Protein AF-A0A7C5CB62-F1 (afdb_monomer_lite)

Radius of gyration: 16.15 Å; chains: 1; bounding box: 45×33×47 Å

Sequence (109 aa):
MAQTNKRAWQRMLSGRRLDLLNPSPLDVELLDIAHGLARVSRWNGQTIGDYPFSVAQHSILVFEVLKATMPDAKPSDLLYALLHDGAEYVMGDIISPFKAAMGGNYREI

pLDDT: mean 90.4, std 12.9, range [38.72, 98.62]

Structure (mmCIF, N/CA/C/O backbone):
data_AF-A0A7C5CB62-F1
#
_entry.id   AF-A0A7C5CB62-F1
#
loop_
_atom_site.group_PDB
_atom_site.id
_atom_site.type_symbol
_atom_site.label_atom_id
_atom_site.label_alt_id
_atom_site.label_comp_id
_atom_site.label_asym_id
_atom_site.label_entity_id
_atom_site.label_seq_id
_atom_site.pdbx_PDB_ins_code
_atom_site.Cartn_x
_atom_site.Cartn_y
_atom_site.Cartn_z
_atom_site.occupancy
_atom_site.B_iso_or_equiv
_atom_site.auth_seq_id
_atom_site.auth_comp_id
_atom_site.auth_asym_id
_atom_site.auth_atom_id
_atom_site.pdbx_PDB_model_num
ATOM 1 N N . MET A 1 1 ? -21.460 14.568 29.503 1.00 38.72 1 MET A N 1
ATOM 2 C CA . MET A 1 1 ? -22.102 13.964 28.316 1.00 38.72 1 MET A CA 1
ATOM 3 C C . MET A 1 1 ? -21.023 13.216 27.556 1.00 38.72 1 MET A C 1
ATOM 5 O O . MET A 1 1 ? -20.010 13.829 27.249 1.00 38.72 1 MET A O 1
ATOM 9 N N . ALA A 1 2 ? -21.169 11.906 27.353 1.00 43.94 2 ALA A N 1
ATOM 10 C CA . ALA A 1 2 ? -20.193 11.135 26.588 1.00 43.94 2 ALA A CA 1
ATOM 11 C C . ALA A 1 2 ? -20.254 11.601 25.131 1.00 43.94 2 ALA A C 1
ATOM 13 O O . ALA A 1 2 ? -21.290 11.472 24.480 1.00 43.94 2 ALA A O 1
ATOM 14 N N . GLN A 1 3 ? -19.174 12.211 24.654 1.00 50.06 3 GLN A N 1
ATOM 15 C CA . GLN A 1 3 ? -19.038 12.622 23.267 1.00 50.06 3 GLN A CA 1
ATOM 16 C C . GLN A 1 3 ? -19.149 11.354 22.416 1.00 50.06 3 GLN A C 1
ATOM 18 O O . GLN A 1 3 ? -18.335 10.440 22.546 1.00 50.06 3 GLN A O 1
ATOM 23 N N . THR A 1 4 ? -20.206 11.250 21.612 1.00 49.75 4 THR A N 1
ATOM 24 C CA . THR A 1 4 ? -20.387 10.163 20.651 1.00 49.75 4 THR A CA 1
ATOM 25 C C . THR A 1 4 ? -19.311 10.316 19.586 1.00 49.75 4 THR A C 1
ATOM 27 O O . THR A 1 4 ? -19.491 10.989 18.574 1.00 49.75 4 THR A O 1
ATOM 30 N N . ASN A 1 5 ? -18.137 9.752 19.863 1.00 57.12 5 ASN A N 1
ATOM 31 C CA . ASN A 1 5 ? -17.003 9.795 18.959 1.00 57.12 5 ASN A CA 1
ATOM 32 C C . ASN A 1 5 ? -17.416 9.040 17.692 1.00 57.12 5 ASN A C 1
ATOM 34 O O . ASN A 1 5 ? -17.594 7.818 17.723 1.00 57.12 5 ASN A O 1
ATOM 38 N N . LYS A 1 6 ? -17.669 9.773 16.598 1.00 67.06 6 LYS A N 1
ATOM 39 C CA . LYS A 1 6 ? -17.955 9.169 15.292 1.00 67.06 6 LYS A CA 1
ATOM 40 C C . LYS A 1 6 ? -16.825 8.191 14.993 1.00 67.06 6 LYS A C 1
ATOM 42 O O . LYS A 1 6 ? -15.664 8.517 15.217 1.00 67.06 6 LYS A O 1
ATOM 47 N N . ARG A 1 7 ? -17.167 6.989 14.521 1.00 68.06 7 ARG A N 1
ATOM 48 C CA . ARG A 1 7 ? -16.177 5.966 14.171 1.00 68.06 7 ARG A CA 1
ATOM 49 C C . ARG A 1 7 ? -15.199 6.561 13.157 1.00 68.06 7 ARG A C 1
ATOM 51 O O . ARG A 1 7 ? -15.560 6.736 11.999 1.00 68.06 7 ARG A O 1
ATOM 58 N N . ALA A 1 8 ? -13.994 6.859 13.623 1.00 83.44 8 ALA A N 1
ATOM 59 C CA . ALA A 1 8 ? -12.925 7.472 12.848 1.00 83.44 8 ALA A CA 1
ATOM 60 C C . ALA A 1 8 ? -11.738 6.515 12.705 1.00 83.44 8 ALA A C 1
ATOM 62 O O . ALA A 1 8 ? -10.625 6.962 12.510 1.00 83.44 8 ALA A O 1
ATOM 63 N N . TRP A 1 9 ? -11.950 5.201 12.845 1.00 87.62 9 TRP A N 1
ATOM 64 C CA . TRP A 1 9 ? -10.884 4.203 12.768 1.00 87.62 9 TRP A CA 1
ATOM 65 C C . TRP A 1 9 ? -11.253 3.018 11.874 1.00 87.62 9 TRP A C 1
ATOM 67 O O . TRP A 1 9 ? -12.402 2.558 11.868 1.00 87.62 9 TRP A O 1
ATOM 77 N N . GLN A 1 10 ? -10.252 2.479 11.177 1.00 93.44 10 GLN A N 1
ATOM 78 C CA . GLN A 1 10 ? -10.329 1.205 10.464 1.00 93.44 10 GLN A CA 1
ATOM 79 C C . GLN A 1 10 ? -9.830 0.079 11.373 1.00 93.44 10 GLN A C 1
ATOM 81 O O . GLN A 1 10 ? -8.769 0.185 11.983 1.00 93.44 10 GLN A O 1
ATOM 86 N N . ARG A 1 11 ? -10.605 -1.005 11.487 1.00 94.25 11 ARG A N 1
ATOM 87 C CA . ARG A 1 11 ? -10.184 -2.239 12.167 1.00 94.25 11 ARG A CA 1
ATOM 88 C C . ARG A 1 11 ? -9.482 -3.136 11.150 1.00 94.25 11 ARG A C 1
ATOM 90 O O . ARG A 1 11 ? -10.024 -3.343 10.069 1.00 94.25 11 ARG A O 1
ATOM 97 N N . MET A 1 12 ? -8.336 -3.688 11.525 1.00 95.81 12 MET A N 1
ATOM 98 C CA . MET A 1 12 ? -7.579 -4.641 10.718 1.00 95.81 12 MET A CA 1
ATOM 99 C C . MET A 1 12 ? -7.866 -6.080 11.153 1.00 95.81 12 MET A C 1
ATOM 101 O O . MET A 1 12 ? -8.303 -6.321 12.283 1.00 95.81 12 MET A O 1
ATOM 105 N N . LEU A 1 13 ? -7.600 -7.046 10.269 1.00 94.12 13 LEU A N 1
ATOM 106 C CA . LEU A 1 13 ? -7.792 -8.472 10.562 1.00 94.12 13 LEU A CA 1
ATOM 107 C C . LEU A 1 13 ? -6.835 -8.991 11.644 1.00 94.12 13 LEU A C 1
ATOM 109 O O . LEU A 1 13 ? -7.181 -9.930 12.353 1.00 94.12 13 LEU A O 1
ATOM 113 N N . SER A 1 14 ? -5.684 -8.339 11.828 1.00 91.94 14 SER A N 1
ATOM 114 C CA . SER A 1 14 ? -4.767 -8.566 12.954 1.00 91.94 14 SER A CA 1
ATOM 115 C C . SER A 1 14 ? -5.387 -8.273 14.330 1.00 91.94 14 SER A C 1
ATOM 117 O O . SER A 1 14 ? -4.809 -8.608 15.360 1.00 91.94 14 SER A O 1
ATOM 119 N N . GLY A 1 15 ? -6.551 -7.613 14.369 1.00 93.19 15 GLY A N 1
ATOM 120 C CA . GLY A 1 15 ? -7.193 -7.119 15.584 1.00 93.19 15 GLY A CA 1
ATOM 121 C C . GLY A 1 15 ? -6.816 -5.676 15.929 1.00 93.19 15 GLY A C 1
ATOM 122 O O . GLY A 1 15 ? -7.518 -5.038 16.722 1.00 93.19 15 GLY A O 1
ATOM 123 N N . ARG A 1 16 ? -5.781 -5.106 15.297 1.00 92.56 16 ARG A N 1
ATOM 124 C CA . ARG A 1 16 ? -5.373 -3.701 15.468 1.00 92.56 16 ARG A CA 1
ATOM 125 C C . ARG A 1 16 ? -6.376 -2.724 14.868 1.00 92.56 16 ARG A C 1
ATOM 127 O O . ARG A 1 16 ? -7.238 -3.106 14.082 1.00 92.56 16 ARG A O 1
ATOM 134 N N . ARG A 1 17 ? -6.287 -1.449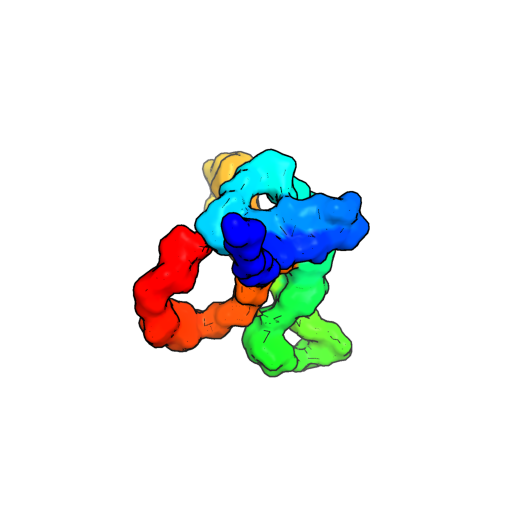 15.238 1.00 92.06 17 ARG A N 1
ATOM 135 C CA . ARG A 1 17 ? -7.051 -0.371 14.597 1.00 92.06 17 ARG A CA 1
ATOM 136 C C . ARG A 1 17 ? -6.144 0.807 14.299 1.00 92.06 17 ARG A C 1
ATOM 138 O O . ARG A 1 17 ? -5.291 1.105 15.122 1.00 92.06 17 ARG A O 1
ATOM 145 N N . LEU A 1 18 ? -6.406 1.490 13.193 1.00 92.19 18 LEU A N 1
ATOM 146 C CA . LEU A 1 18 ? -5.775 2.764 12.876 1.00 92.19 18 LEU A CA 1
ATOM 147 C C . LEU A 1 18 ? -6.826 3.871 12.938 1.00 92.19 18 LEU A C 1
ATOM 149 O O . LEU A 1 18 ? -7.875 3.746 12.303 1.00 92.19 18 LEU A O 1
ATOM 153 N N . ASP A 1 19 ? -6.560 4.921 13.713 1.00 89.56 19 ASP A N 1
ATOM 154 C CA . ASP A 1 19 ? -7.340 6.160 13.676 1.00 89.56 19 ASP A CA 1
ATOM 155 C C . ASP A 1 19 ? -7.018 6.927 12.384 1.00 89.56 19 ASP A C 1
ATOM 157 O O . ASP A 1 19 ? -5.855 7.118 12.045 1.00 89.56 19 ASP A O 1
ATOM 161 N N . LEU A 1 20 ? -8.051 7.315 11.643 1.00 85.88 20 LEU A N 1
ATOM 162 C CA . LEU A 1 20 ? -7.966 7.960 10.334 1.00 85.88 20 LEU A CA 1
ATOM 163 C C . LEU A 1 20 ? -7.700 9.462 10.437 1.00 85.88 20 LEU A C 1
ATOM 165 O O . LEU A 1 20 ? -7.256 10.060 9.470 1.00 85.88 20 LEU A O 1
ATOM 169 N N . LEU A 1 21 ? -8.026 10.083 11.572 1.00 85.94 21 LEU A N 1
ATOM 170 C CA . LEU A 1 21 ? -7.857 11.523 11.782 1.00 85.94 21 LEU A CA 1
ATOM 171 C C . LEU A 1 21 ? -6.586 11.835 12.574 1.00 85.94 21 LEU A C 1
ATOM 173 O O . LEU A 1 21 ? -6.099 12.961 12.534 1.00 85.94 21 LEU A O 1
ATOM 177 N N . ASN A 1 22 ? -6.074 10.854 13.316 1.00 86.00 22 ASN A N 1
ATOM 178 C CA . ASN A 1 22 ? -4.839 10.969 14.080 1.00 86.00 22 ASN A CA 1
ATOM 179 C C . ASN A 1 22 ? -4.078 9.627 14.105 1.00 86.00 22 ASN A C 1
ATOM 181 O O . ASN A 1 22 ? -4.045 8.957 15.146 1.00 86.00 22 ASN A O 1
ATOM 185 N N . PRO A 1 23 ? -3.508 9.191 12.965 1.00 89.50 23 PRO A N 1
ATOM 186 C CA . PRO A 1 23 ? -2.858 7.891 12.856 1.00 89.50 23 PRO A CA 1
ATOM 187 C C . PRO A 1 23 ? -1.604 7.809 13.733 1.00 89.50 23 PRO A C 1
ATOM 189 O O . PRO A 1 23 ? -0.707 8.647 13.667 1.00 89.50 23 PRO A O 1
ATOM 192 N N . SER A 1 24 ? -1.517 6.751 14.539 1.00 92.38 24 SER A N 1
ATOM 193 C CA . SER A 1 24 ? -0.322 6.431 15.320 1.00 92.38 24 SER A CA 1
ATOM 194 C C . SER A 1 24 ? 0.599 5.510 14.513 1.00 92.38 24 SER A C 1
ATOM 196 O O . SER A 1 24 ? 0.145 4.448 14.082 1.00 92.38 24 SER A O 1
ATOM 198 N N . PRO A 1 25 ? 1.903 5.820 14.367 1.00 91.88 25 PRO A N 1
ATOM 199 C CA . PRO A 1 25 ? 2.860 4.910 13.734 1.00 91.88 25 PRO A CA 1
ATOM 200 C C . PRO A 1 25 ? 2.943 3.542 14.421 1.00 91.88 25 PRO A C 1
ATOM 202 O O . PRO A 1 25 ? 3.231 2.543 13.773 1.00 91.88 25 PRO A O 1
ATOM 205 N N . LEU A 1 26 ? 2.649 3.481 15.726 1.00 92.62 26 LEU A N 1
ATOM 206 C CA . LEU A 1 26 ? 2.650 2.235 16.498 1.00 92.62 26 LEU A CA 1
ATOM 207 C C . LEU A 1 26 ? 1.489 1.304 16.138 1.00 92.62 26 LEU A C 1
ATOM 209 O O . LEU A 1 26 ? 1.502 0.151 16.561 1.00 92.62 26 LEU A O 1
ATOM 213 N N . ASP A 1 27 ? 0.485 1.804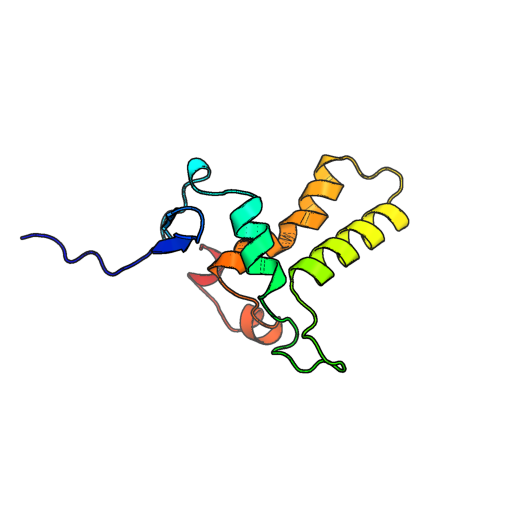 15.414 1.00 92.19 27 ASP A N 1
ATOM 214 C CA . ASP A 1 27 ? -0.673 1.046 14.940 1.00 92.19 27 ASP A CA 1
ATOM 215 C C . ASP A 1 27 ? -0.537 0.556 13.494 1.00 92.19 27 ASP A C 1
ATOM 217 O O . ASP A 1 27 ? -1.431 -0.139 13.005 1.00 92.19 27 ASP A O 1
ATOM 221 N N . VAL A 1 28 ? 0.581 0.871 12.834 1.00 94.69 28 VAL A N 1
ATOM 222 C CA . VAL A 1 28 ? 0.872 0.482 11.453 1.00 94.69 28 VAL A CA 1
ATOM 223 C C . VAL A 1 28 ? 1.682 -0.812 11.432 1.00 94.69 28 VAL A C 1
ATOM 225 O O . VAL A 1 28 ? 2.803 -0.862 11.928 1.00 94.69 28 VAL A O 1
ATOM 228 N N . GLU A 1 29 ? 1.134 -1.849 10.801 1.00 96.12 29 GLU A N 1
ATOM 229 C CA . GLU A 1 29 ? 1.799 -3.144 10.630 1.00 96.12 29 GLU A CA 1
ATOM 230 C C . GLU A 1 29 ? 1.919 -3.500 9.148 1.00 96.12 29 GLU A C 1
ATOM 232 O O . GLU A 1 29 ? 0.954 -3.403 8.384 1.00 96.12 29 GLU A O 1
ATOM 237 N N . LEU A 1 30 ? 3.091 -3.993 8.739 1.00 95.75 30 LEU A N 1
ATOM 238 C CA . LEU A 1 30 ? 3.355 -4.358 7.341 1.00 95.75 30 LEU A CA 1
ATOM 239 C C . LEU A 1 30 ? 2.401 -5.436 6.814 1.00 95.75 30 LEU A C 1
ATOM 241 O O . LEU A 1 30 ? 2.028 -5.400 5.644 1.00 95.75 30 LEU A O 1
ATOM 245 N N . LEU A 1 31 ? 1.989 -6.382 7.662 1.00 97.00 31 LEU A N 1
ATOM 246 C CA . LEU A 1 31 ? 1.061 -7.444 7.264 1.00 97.00 31 LEU A CA 1
ATOM 247 C C . LEU A 1 31 ? -0.345 -6.905 6.973 1.00 97.00 31 LEU A C 1
ATOM 249 O O .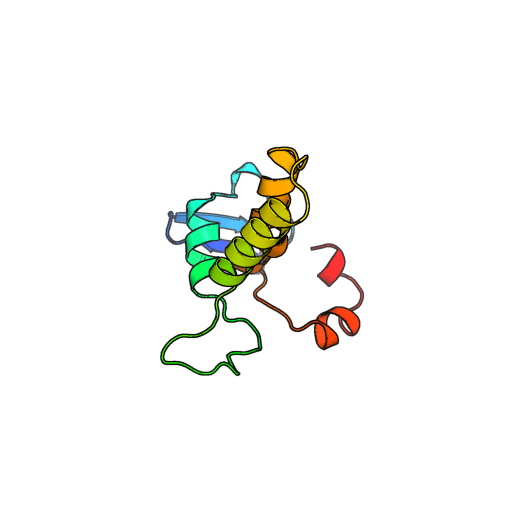 LEU A 1 31 ? -0.991 -7.384 6.041 1.00 97.00 31 LEU A O 1
ATOM 253 N N . ASP A 1 32 ? -0.794 -5.894 7.718 1.00 97.81 32 ASP A N 1
ATOM 254 C CA . ASP A 1 32 ? -2.088 -5.251 7.481 1.00 97.81 32 ASP A CA 1
ATOM 255 C C . ASP A 1 32 ? -2.052 -4.420 6.190 1.00 97.81 32 ASP A C 1
ATOM 257 O O . ASP A 1 32 ? -2.977 -4.512 5.376 1.00 97.81 32 ASP A O 1
ATOM 261 N N . ILE A 1 33 ? -0.947 -3.699 5.946 1.00 98.00 33 ILE A N 1
ATOM 262 C CA . ILE A 1 33 ? -0.704 -2.991 4.680 1.00 98.00 33 ILE A CA 1
ATOM 263 C C . ILE A 1 33 ? -0.735 -3.983 3.515 1.00 98.00 33 ILE A C 1
ATOM 265 O O . ILE A 1 33 ? -1.542 -3.836 2.599 1.00 98.00 33 ILE A O 1
ATOM 269 N N . ALA A 1 34 ? 0.092 -5.030 3.559 1.00 98.06 34 ALA A N 1
ATOM 270 C CA . ALA A 1 34 ? 0.184 -6.015 2.484 1.00 98.06 34 ALA A CA 1
ATOM 271 C C . ALA A 1 34 ? -1.171 -6.680 2.196 1.00 98.06 34 ALA A C 1
ATOM 273 O O . ALA A 1 34 ? -1.543 -6.855 1.034 1.00 98.06 34 ALA A O 1
ATOM 274 N N . HIS A 1 35 ? -1.940 -7.012 3.239 1.00 98.25 35 HIS A N 1
ATOM 275 C CA . HIS A 1 35 ? -3.262 -7.608 3.078 1.00 98.25 35 HIS A CA 1
ATOM 276 C C . HIS A 1 35 ? -4.243 -6.669 2.366 1.00 98.25 35 HIS A C 1
ATOM 278 O O . HIS A 1 35 ? -4.960 -7.114 1.462 1.00 98.25 35 HIS A O 1
ATOM 284 N N . GLY A 1 36 ? -4.282 -5.396 2.772 1.00 97.81 36 GLY A N 1
ATOM 285 C CA . GLY A 1 36 ? -5.142 -4.384 2.165 1.00 97.81 36 GLY A CA 1
ATOM 286 C C . GLY A 1 36 ? -4.738 -4.088 0.723 1.00 97.81 36 GLY A C 1
ATOM 287 O O . GLY A 1 36 ? -5.548 -4.259 -0.188 1.00 97.81 36 GLY A O 1
ATOM 288 N N . LEU A 1 37 ? -3.469 -3.743 0.489 1.00 98.56 37 LEU A N 1
ATOM 289 C CA . LEU A 1 37 ? -2.963 -3.381 -0.840 1.00 98.56 37 LEU A CA 1
ATOM 290 C C . LEU A 1 37 ? -3.100 -4.511 -1.868 1.00 98.56 37 LEU A C 1
ATOM 292 O O . LEU A 1 37 ? -3.297 -4.236 -3.049 1.00 98.56 37 LEU A O 1
ATOM 296 N N . ALA A 1 38 ? -3.051 -5.778 -1.443 1.00 98.31 38 ALA A N 1
ATOM 297 C CA . ALA A 1 38 ? -3.281 -6.922 -2.329 1.00 98.31 38 ALA A CA 1
ATOM 298 C C . ALA A 1 38 ? -4.725 -7.016 -2.863 1.00 98.31 38 ALA A C 1
ATOM 300 O O . ALA A 1 38 ? -4.990 -7.817 -3.757 1.00 98.31 38 ALA A O 1
ATOM 301 N N . ARG A 1 39 ? -5.662 -6.232 -2.312 1.00 97.88 39 ARG A N 1
ATOM 302 C CA . ARG A 1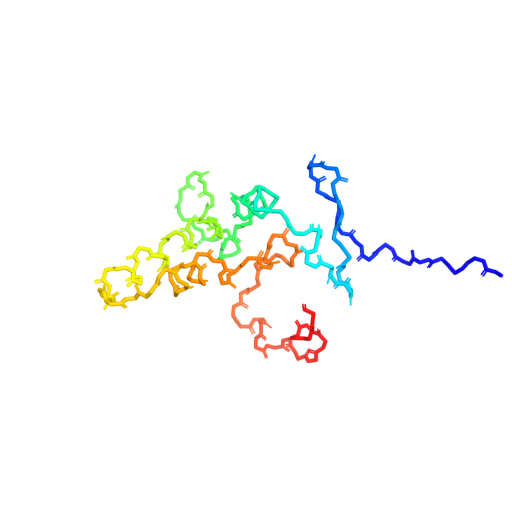 39 ? -7.098 -6.246 -2.650 1.00 97.88 39 ARG A CA 1
ATOM 303 C C . ARG A 1 39 ? -7.610 -4.910 -3.181 1.00 97.88 39 ARG A C 1
ATOM 305 O O . ARG A 1 39 ? -8.614 -4.897 -3.891 1.00 97.88 39 ARG A O 1
ATOM 312 N N . VAL A 1 40 ? -6.940 -3.801 -2.869 1.00 98.06 40 VAL A N 1
ATOM 313 C CA . VAL A 1 40 ? -7.261 -2.497 -3.464 1.00 98.06 40 VAL A CA 1
ATOM 314 C C . VAL A 1 40 ? -6.930 -2.555 -4.952 1.00 98.06 40 VAL A C 1
ATOM 316 O O . VAL A 1 40 ? -5.789 -2.806 -5.333 1.00 98.06 40 VAL A O 1
ATOM 319 N N . SER A 1 41 ? -7.949 -2.371 -5.789 1.00 97.88 41 SER A N 1
ATOM 320 C CA . SER A 1 41 ? -7.827 -2.429 -7.246 1.00 97.88 41 SER A CA 1
ATOM 321 C C . SER A 1 41 ? -7.471 -1.058 -7.799 1.00 97.88 41 SER A C 1
ATOM 323 O O . SER A 1 41 ? -8.130 -0.079 -7.461 1.00 97.88 41 SER A O 1
ATOM 325 N N . ARG A 1 42 ? -6.483 -0.998 -8.692 1.00 97.81 42 ARG A N 1
ATOM 326 C CA . ARG A 1 42 ? -6.169 0.215 -9.451 1.00 97.81 42 ARG A CA 1
ATOM 327 C C . ARG A 1 42 ? -7.087 0.371 -10.656 1.00 97.81 42 ARG A C 1
ATOM 329 O O . ARG A 1 42 ? -7.808 -0.554 -11.036 1.00 97.81 42 ARG A O 1
ATOM 336 N N . TRP A 1 43 ? -7.046 1.553 -11.274 1.00 96.69 43 TRP A N 1
ATOM 337 C CA . TRP A 1 43 ? -7.805 1.877 -12.493 1.00 96.69 43 TRP A CA 1
ATOM 338 C C . TRP A 1 43 ? -9.319 1.674 -12.338 1.00 96.69 43 TRP A C 1
ATOM 340 O O . TRP A 1 43 ? -10.016 1.419 -13.318 1.00 96.69 43 TRP A O 1
ATOM 350 N N . ASN A 1 44 ? -9.837 1.747 -11.107 1.00 96.12 44 ASN A N 1
ATOM 351 C CA . ASN A 1 44 ? -11.220 1.391 -10.776 1.00 96.12 44 ASN A CA 1
ATOM 352 C C . ASN A 1 44 ? -11.638 0.006 -11.319 1.00 96.12 44 ASN A C 1
ATOM 354 O O . ASN A 1 44 ? -12.792 -0.193 -11.696 1.00 96.12 44 ASN A O 1
ATOM 358 N N . GLY A 1 45 ? -10.696 -0.939 -11.413 1.00 96.50 45 GLY A N 1
ATOM 359 C CA . GLY A 1 45 ? -10.944 -2.288 -11.926 1.00 96.50 45 GLY A CA 1
ATOM 360 C C . GLY A 1 45 ? -11.125 -2.389 -13.445 1.00 96.50 45 GLY A C 1
ATOM 361 O O . GLY A 1 45 ? -11.467 -3.461 -13.934 1.00 96.50 45 GLY A O 1
ATOM 362 N N . GLN A 1 46 ? -10.882 -1.319 -14.209 1.00 97.69 46 GLN A N 1
ATOM 363 C CA . GLN A 1 46 ? -10.879 -1.350 -15.679 1.00 97.69 46 GLN A CA 1
ATOM 364 C C . GLN A 1 46 ? -9.587 -1.990 -16.211 1.00 97.69 46 GLN A C 1
ATOM 366 O O . GLN A 1 46 ? -8.766 -1.350 -16.866 1.00 97.69 46 GLN A O 1
ATOM 371 N N . THR A 1 47 ? -9.386 -3.263 -15.879 1.00 97.19 47 THR A N 1
ATOM 372 C CA . THR A 1 47 ? -8.207 -4.060 -16.231 1.00 97.19 47 THR A CA 1
ATOM 373 C C . THR A 1 47 ? -8.620 -5.338 -16.947 1.00 97.19 47 THR A C 1
ATOM 375 O O . THR A 1 47 ? -9.683 -5.891 -16.682 1.00 97.19 47 THR A O 1
ATOM 378 N N . ILE A 1 48 ? -7.768 -5.823 -17.849 1.00 97.75 48 ILE A N 1
ATOM 379 C CA . ILE A 1 48 ? -7.988 -7.079 -18.572 1.00 97.75 48 ILE A CA 1
ATOM 380 C C . ILE A 1 48 ? -7.396 -8.233 -17.757 1.00 97.75 48 ILE A C 1
ATOM 382 O O . ILE A 1 48 ? -6.228 -8.172 -17.377 1.00 97.75 48 ILE A O 1
ATOM 386 N N . GLY A 1 49 ? -8.182 -9.290 -17.544 1.00 96.31 49 GLY A N 1
ATOM 387 C CA . GLY A 1 49 ? -7.767 -10.516 -16.858 1.00 96.31 49 GLY A CA 1
ATOM 388 C C . GLY A 1 49 ? -8.757 -10.954 -15.780 1.00 96.31 49 GLY A C 1
ATOM 389 O O . GLY A 1 49 ? -9.690 -10.228 -15.447 1.00 96.31 49 GLY A O 1
ATOM 390 N N . ASP A 1 50 ? -8.533 -12.144 -15.227 1.00 97.25 50 ASP A N 1
ATOM 391 C CA . ASP A 1 50 ? -9.423 -12.749 -14.222 1.00 97.25 50 ASP A CA 1
ATOM 392 C C . ASP A 1 50 ? -9.344 -12.060 -12.849 1.00 97.25 50 ASP A C 1
ATOM 394 O O . ASP A 1 50 ? -10.237 -12.210 -12.014 1.00 97.25 50 ASP A O 1
ATOM 398 N N . TYR A 1 51 ? -8.274 -11.298 -12.611 1.00 96.50 51 TYR A N 1
ATOM 399 C CA . TYR A 1 51 ? -7.995 -10.623 -11.347 1.00 96.50 51 TYR A CA 1
ATOM 400 C C . TYR A 1 51 ? -7.680 -9.141 -11.578 1.00 96.50 51 TYR A C 1
ATOM 402 O O . TYR A 1 51 ? -7.050 -8.800 -12.584 1.00 96.50 51 TYR A O 1
ATOM 410 N N . PRO A 1 52 ? -8.069 -8.252 -10.647 1.00 96.81 52 PRO A N 1
ATOM 411 C CA . PRO A 1 52 ? -7.738 -6.839 -10.748 1.00 96.81 52 PRO A CA 1
ATOM 412 C C . PRO A 1 52 ? -6.233 -6.608 -10.597 1.00 96.81 52 PRO A C 1
ATOM 414 O O . PRO A 1 52 ? -5.562 -7.297 -9.826 1.00 96.81 52 PRO A O 1
ATOM 417 N N . PHE A 1 53 ? -5.719 -5.574 -11.269 1.00 98.31 53 PHE A N 1
ATOM 418 C CA . PHE A 1 53 ? -4.371 -5.079 -10.998 1.00 98.31 53 PHE A CA 1
ATOM 419 C C . PHE A 1 53 ? -4.357 -4.337 -9.657 1.00 98.31 53 PHE A C 1
ATOM 421 O O . PHE A 1 53 ? -4.931 -3.251 -9.536 1.00 98.31 53 PHE A O 1
ATOM 428 N N . SER A 1 54 ? -3.751 -4.937 -8.636 1.00 98.62 54 SER A N 1
ATOM 429 C CA . SER A 1 54 ? -3.805 -4.415 -7.269 1.00 98.62 54 SER A CA 1
ATOM 430 C C . SER A 1 54 ? -2.742 -3.353 -6.984 1.00 98.62 54 SER A C 1
ATOM 432 O O . SER A 1 54 ? -1.715 -3.271 -7.665 1.00 98.62 54 SER A O 1
ATOM 434 N N . VAL A 1 55 ? -2.953 -2.553 -5.936 1.00 98.62 55 VAL A N 1
ATOM 435 C CA . VAL A 1 55 ? -1.946 -1.589 -5.459 1.00 98.62 55 VAL A CA 1
ATOM 436 C C . VAL A 1 55 ? -0.666 -2.308 -5.029 1.00 98.62 55 VAL A C 1
ATOM 438 O O . VAL A 1 55 ? 0.421 -1.832 -5.330 1.00 98.62 55 VAL A O 1
ATOM 441 N N . ALA A 1 56 ? -0.756 -3.503 -4.434 1.00 98.56 56 ALA A N 1
ATOM 442 C CA . ALA A 1 56 ? 0.436 -4.289 -4.100 1.00 98.56 56 ALA A CA 1
ATOM 443 C C . ALA A 1 56 ? 1.254 -4.684 -5.343 1.00 98.56 56 ALA A C 1
ATOM 445 O O . ALA A 1 56 ? 2.481 -4.593 -5.322 1.00 98.56 56 ALA A O 1
ATOM 446 N N . GLN A 1 57 ? 0.597 -5.101 -6.434 1.00 98.50 57 GLN A N 1
ATOM 447 C CA . GLN A 1 57 ? 1.291 -5.409 -7.692 1.00 98.50 57 GLN A CA 1
ATOM 448 C C . GLN A 1 57 ? 1.967 -4.167 -8.277 1.00 98.50 57 GLN A C 1
ATOM 450 O O . GLN A 1 57 ? 3.108 -4.243 -8.731 1.00 98.50 57 GLN A O 1
ATOM 455 N N . HIS A 1 58 ? 1.291 -3.020 -8.221 1.00 98.50 58 HIS A N 1
ATOM 456 C CA . HIS A 1 58 ? 1.861 -1.729 -8.604 1.00 98.50 58 HIS A CA 1
ATOM 457 C C . HIS A 1 58 ? 3.084 -1.354 -7.760 1.00 98.50 58 HIS A C 1
ATOM 459 O O . HIS A 1 58 ? 4.121 -1.029 -8.330 1.00 98.50 58 HIS A O 1
ATOM 465 N N . SER A 1 59 ? 3.023 -1.474 -6.432 1.00 98.44 59 SER A N 1
ATOM 466 C CA . SER A 1 59 ? 4.160 -1.187 -5.548 1.00 98.44 59 SER A CA 1
ATOM 467 C C . SER A 1 59 ? 5.393 -2.031 -5.880 1.00 98.44 59 SER A C 1
ATOM 469 O O . SER A 1 59 ? 6.506 -1.509 -5.922 1.00 98.44 59 SER A O 1
ATOM 471 N N . ILE A 1 60 ? 5.206 -3.325 -6.165 1.00 98.56 60 ILE A N 1
ATOM 472 C CA . ILE A 1 60 ? 6.300 -4.209 -6.594 1.00 98.56 60 ILE A CA 1
ATOM 473 C C . ILE A 1 60 ? 6.844 -3.782 -7.960 1.00 98.56 60 ILE A C 1
ATOM 475 O O . ILE A 1 60 ? 8.057 -3.714 -8.137 1.00 98.56 60 ILE A O 1
ATOM 479 N N . LEU A 1 61 ? 5.971 -3.444 -8.913 1.00 98.56 61 LEU A N 1
ATOM 480 C CA . LEU A 1 61 ? 6.395 -2.953 -10.224 1.00 98.56 61 LEU A CA 1
ATOM 481 C C . LEU A 1 61 ? 7.237 -1.672 -10.105 1.00 98.56 61 LEU A C 1
ATOM 483 O O . LEU A 1 61 ? 8.285 -1.577 -10.736 1.00 98.56 61 LEU A O 1
ATOM 487 N N . VAL A 1 62 ? 6.817 -0.711 -9.278 1.00 98.44 62 VAL A N 1
ATOM 488 C CA . VAL A 1 62 ? 7.562 0.536 -9.033 1.00 98.44 62 VAL A CA 1
ATOM 489 C C . VAL A 1 62 ? 8.920 0.252 -8.389 1.00 98.44 62 VAL A C 1
ATOM 491 O O . VAL A 1 62 ? 9.924 0.818 -8.819 1.00 98.44 62 VAL A O 1
ATOM 494 N N . PHE A 1 63 ? 8.975 -0.655 -7.409 1.00 98.38 63 PHE A N 1
ATOM 495 C CA . PHE A 1 63 ? 10.229 -1.112 -6.807 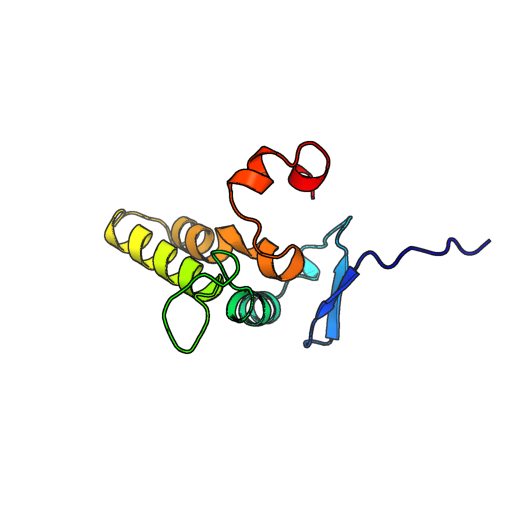1.00 98.38 63 PHE A CA 1
ATOM 496 C C . PHE A 1 63 ? 11.188 -1.710 -7.851 1.00 98.38 63 PHE A C 1
ATOM 498 O O . PHE A 1 63 ? 12.354 -1.316 -7.903 1.00 98.38 63 PHE A O 1
ATOM 505 N N . GLU A 1 64 ? 10.711 -2.620 -8.707 1.00 98.38 64 GLU A N 1
ATOM 506 C CA . GLU A 1 64 ? 11.541 -3.265 -9.736 1.00 98.38 64 GLU A CA 1
ATOM 507 C C . GLU A 1 64 ? 12.016 -2.263 -10.797 1.00 98.38 64 GLU A C 1
ATOM 509 O O . GLU A 1 64 ? 13.179 -2.292 -11.203 1.00 98.38 64 GLU A O 1
ATOM 514 N N . VAL A 1 65 ? 11.158 -1.318 -11.199 1.00 98.44 65 VAL A N 1
ATOM 515 C CA . VAL A 1 65 ? 11.539 -0.225 -12.105 1.00 98.44 65 VAL A CA 1
ATOM 516 C C . VAL A 1 65 ? 12.615 0.655 -11.472 1.00 98.44 65 VAL A C 1
ATOM 518 O O . VAL A 1 65 ? 13.613 0.946 -12.131 1.00 98.44 65 VAL A O 1
ATOM 521 N N . LEU A 1 66 ? 12.465 1.056 -10.204 1.00 98.31 66 LEU A N 1
ATOM 522 C CA . LEU A 1 66 ? 13.468 1.874 -9.513 1.00 98.31 66 LEU A CA 1
ATOM 523 C C . LEU A 1 66 ? 14.810 1.141 -9.437 1.00 98.31 66 LEU A C 1
ATOM 525 O O . LEU A 1 66 ? 15.837 1.691 -9.823 1.00 98.31 66 LEU A O 1
ATOM 529 N N . LYS A 1 67 ? 14.793 -0.124 -9.014 1.00 97.38 67 LYS A N 1
ATOM 530 C CA . LYS A 1 67 ? 15.987 -0.970 -8.927 1.00 97.38 67 LYS A CA 1
ATOM 531 C C . LYS A 1 67 ? 16.697 -1.131 -10.277 1.00 97.38 67 LYS A C 1
ATOM 533 O O . LYS A 1 67 ? 17.923 -1.152 -10.320 1.00 97.38 67 LYS A O 1
ATOM 538 N N . ALA A 1 68 ? 15.945 -1.237 -11.374 1.00 98.00 68 ALA A N 1
ATOM 539 C CA . ALA A 1 68 ? 16.502 -1.376 -12.719 1.00 98.00 68 ALA A CA 1
ATOM 540 C C . ALA A 1 68 ? 17.037 -0.054 -13.298 1.00 98.00 68 ALA A C 1
ATOM 542 O O . ALA A 1 68 ? 17.990 -0.061 -14.075 1.00 98.00 68 ALA A O 1
ATOM 543 N N . THR A 1 69 ? 16.416 1.075 -12.951 1.00 98.25 69 THR A N 1
ATOM 544 C CA . THR A 1 69 ? 16.728 2.396 -13.532 1.00 98.25 69 THR A CA 1
ATOM 545 C C . THR A 1 69 ? 17.696 3.225 -12.694 1.00 98.25 69 THR A C 1
ATOM 547 O O . THR A 1 69 ? 18.339 4.126 -13.229 1.00 98.25 69 THR A O 1
ATOM 550 N N . MET A 1 70 ? 17.839 2.913 -11.405 1.00 97.50 70 MET A N 1
ATOM 551 C CA . MET A 1 70 ? 18.734 3.592 -10.469 1.00 97.50 70 MET A CA 1
ATOM 552 C C . MET A 1 70 ? 19.586 2.563 -9.708 1.00 97.50 70 MET A C 1
ATOM 554 O O . MET A 1 70 ? 19.260 2.212 -8.574 1.00 97.50 70 MET A O 1
ATOM 558 N N . PRO A 1 71 ? 20.695 2.081 -10.300 1.00 94.44 71 PRO A N 1
ATOM 559 C CA . PRO A 1 71 ? 21.562 1.078 -9.674 1.00 94.44 71 PRO A CA 1
ATOM 560 C C . PRO A 1 71 ? 22.144 1.501 -8.315 1.00 94.44 71 PRO A C 1
ATOM 562 O O . PRO A 1 71 ? 22.400 0.648 -7.470 1.00 94.44 71 PRO A O 1
ATOM 565 N N . ASP A 1 72 ? 22.313 2.810 -8.098 1.00 97.38 72 ASP A N 1
ATOM 566 C CA . ASP A 1 72 ? 22.852 3.392 -6.861 1.00 97.38 72 ASP A CA 1
ATOM 567 C C . ASP A 1 72 ? 21.767 3.726 -5.816 1.00 97.38 72 ASP A C 1
ATOM 569 O O . ASP A 1 72 ? 22.054 4.371 -4.803 1.00 97.38 72 ASP A O 1
ATOM 573 N N . ALA A 1 73 ? 20.511 3.319 -6.052 1.00 97.62 73 ALA A N 1
ATOM 574 C CA . ALA A 1 73 ? 19.417 3.529 -5.110 1.00 97.62 73 ALA A CA 1
ATOM 575 C C . ALA A 1 73 ? 19.738 2.880 -3.757 1.00 97.62 73 ALA A C 1
ATOM 577 O O . ALA A 1 73 ? 20.091 1.700 -3.659 1.00 97.62 73 ALA A O 1
ATOM 578 N N . LYS A 1 74 ? 19.591 3.652 -2.681 1.00 98.25 74 LYS A N 1
ATOM 579 C CA . LYS A 1 74 ? 19.824 3.157 -1.325 1.00 98.25 74 LYS A CA 1
ATOM 580 C C . LYS A 1 74 ? 18.674 2.235 -0.910 1.00 98.25 74 LYS A C 1
ATOM 582 O O . LYS A 1 74 ? 17.553 2.383 -1.399 1.00 98.25 74 LYS A O 1
ATOM 587 N N . PRO A 1 75 ? 18.879 1.351 0.083 1.00 97.94 75 PRO A N 1
ATOM 588 C CA . PRO A 1 75 ? 17.791 0.545 0.640 1.00 97.94 75 PRO A CA 1
ATOM 589 C C . PRO A 1 75 ? 16.576 1.369 1.098 1.00 97.94 75 PRO A C 1
ATOM 591 O O . PRO A 1 75 ? 15.445 0.909 0.975 1.00 97.94 75 PRO A O 1
ATOM 594 N N . SER A 1 76 ? 16.789 2.600 1.579 1.00 97.88 76 SER A N 1
ATOM 595 C CA . SER A 1 76 ? 15.715 3.537 1.932 1.00 97.88 76 SER A CA 1
ATOM 596 C C . SER A 1 76 ? 14.876 3.978 0.733 1.00 97.88 76 SER A C 1
ATOM 598 O O . SER A 1 76 ? 13.664 4.113 0.865 1.00 97.88 76 SER A O 1
ATOM 600 N N . ASP A 1 77 ? 15.503 4.177 -0.426 1.00 98.00 77 ASP A N 1
ATOM 601 C CA . ASP A 1 77 ? 14.831 4.635 -1.646 1.00 98.00 77 ASP A CA 1
ATOM 602 C C . ASP A 1 77 ? 13.961 3.507 -2.209 1.00 98.00 77 ASP A C 1
ATOM 604 O O . ASP A 1 77 ? 12.809 3.714 -2.587 1.00 98.00 77 ASP A O 1
ATOM 608 N N . LEU A 1 78 ? 14.485 2.280 -2.163 1.00 98.19 78 LEU A N 1
ATOM 609 C CA . LEU A 1 78 ? 13.749 1.071 -2.516 1.00 98.19 78 LEU A CA 1
ATOM 610 C C . LEU A 1 78 ? 12.571 0.813 -1.563 1.00 98.19 78 LEU A C 1
ATOM 612 O O . LEU A 1 78 ? 11.476 0.475 -2.008 1.00 98.19 78 LEU A O 1
ATOM 616 N N . LEU A 1 79 ? 12.767 1.005 -0.255 1.00 97.75 79 LEU A N 1
ATOM 617 C CA . LEU A 1 79 ? 11.688 0.884 0.725 1.00 97.75 79 LEU A CA 1
ATOM 618 C C . LEU A 1 79 ? 10.605 1.945 0.499 1.00 97.75 79 LEU A C 1
ATOM 620 O O . LEU A 1 79 ? 9.419 1.626 0.567 1.00 97.75 79 LEU A O 1
ATOM 624 N N . TYR A 1 80 ? 11.002 3.182 0.193 1.00 97.62 80 TYR A N 1
ATOM 625 C CA . TYR A 1 80 ? 10.066 4.241 -0.167 1.00 97.62 80 TYR A CA 1
ATOM 626 C C . TYR A 1 80 ? 9.268 3.869 -1.419 1.00 97.62 80 TYR A C 1
ATOM 628 O O . TYR A 1 80 ? 8.045 3.939 -1.393 1.00 97.62 80 TYR A O 1
ATOM 636 N N . ALA A 1 81 ? 9.923 3.388 -2.479 1.00 97.81 81 ALA A N 1
ATOM 637 C CA . ALA A 1 81 ? 9.239 2.916 -3.682 1.00 97.81 81 ALA A CA 1
ATOM 638 C C . ALA A 1 81 ? 8.226 1.802 -3.388 1.00 97.81 81 ALA A C 1
ATOM 640 O O . ALA A 1 81 ? 7.133 1.800 -3.948 1.00 97.81 81 ALA A O 1
ATOM 641 N N . LEU A 1 82 ? 8.542 0.888 -2.472 1.00 97.75 82 LEU A N 1
ATOM 642 C CA . LEU A 1 82 ? 7.625 -0.181 -2.086 1.00 97.75 82 LEU A CA 1
ATOM 643 C C . LEU A 1 82 ? 6.420 0.332 -1.272 1.00 97.75 82 LEU A C 1
ATOM 645 O O . LEU A 1 82 ? 5.310 -0.177 -1.426 1.00 97.75 82 LEU A O 1
ATOM 649 N N . LEU A 1 83 ? 6.626 1.340 -0.419 1.00 98.00 83 LEU A N 1
ATOM 650 C CA . LEU A 1 83 ? 5.627 1.852 0.528 1.00 98.00 83 LEU A CA 1
ATOM 651 C C . LEU A 1 83 ? 4.965 3.176 0.111 1.00 98.00 83 LEU A C 1
ATOM 653 O O . LEU A 1 83 ? 4.167 3.701 0.883 1.00 98.00 83 LEU A O 1
ATOM 657 N N . HIS A 1 84 ? 5.262 3.722 -1.073 1.00 97.69 84 HIS A N 1
ATOM 658 C CA . HIS A 1 84 ? 4.788 5.054 -1.482 1.00 97.69 84 HIS A CA 1
ATOM 659 C C . HIS A 1 84 ? 3.255 5.181 -1.487 1.00 97.69 84 HIS A C 1
ATOM 661 O O . HIS A 1 84 ? 2.731 6.187 -1.018 1.00 97.69 84 HIS A O 1
ATOM 667 N N . ASP A 1 85 ? 2.549 4.133 -1.924 1.00 97.75 85 ASP A N 1
ATOM 668 C CA . ASP A 1 85 ? 1.082 4.029 -1.885 1.00 97.75 85 ASP A CA 1
ATOM 669 C C . ASP A 1 85 ? 0.591 3.277 -0.623 1.00 97.75 85 ASP A C 1
ATOM 671 O O . ASP A 1 85 ? -0.534 2.786 -0.549 1.00 97.75 85 ASP A O 1
ATOM 675 N N . GLY A 1 86 ? 1.430 3.183 0.416 1.00 96.94 86 GLY A N 1
ATOM 676 C CA . GLY A 1 86 ? 1.159 2.433 1.643 1.00 96.94 86 GLY A CA 1
ATOM 677 C C . GLY A 1 86 ? -0.117 2.864 2.362 1.00 96.94 86 GLY A C 1
ATOM 678 O O . GLY A 1 86 ? -0.809 2.015 2.912 1.00 96.94 86 GLY A O 1
ATOM 679 N N . ALA A 1 87 ? -0.469 4.152 2.308 1.00 95.19 87 ALA A N 1
ATOM 680 C CA . ALA A 1 87 ? -1.683 4.700 2.918 1.00 95.19 87 ALA A CA 1
ATOM 681 C C . ALA A 1 87 ? -2.987 4.196 2.263 1.00 95.19 87 ALA A C 1
ATOM 683 O O . ALA A 1 87 ? -4.048 4.221 2.894 1.00 95.19 87 ALA A O 1
ATOM 684 N N . GLU A 1 88 ? -2.933 3.677 1.031 1.00 96.75 88 GLU A N 1
ATOM 685 C CA . GLU A 1 88 ? -4.123 3.227 0.296 1.00 96.75 88 GLU A CA 1
ATOM 686 C C . GLU A 1 88 ? -4.764 1.969 0.908 1.00 96.75 88 GLU A C 1
ATOM 688 O O . GLU A 1 88 ? -5.936 1.699 0.654 1.00 96.75 88 GLU A O 1
ATOM 693 N N . TYR A 1 89 ? -4.076 1.245 1.805 1.00 96.19 89 TYR A N 1
ATOM 694 C CA . TYR A 1 89 ? -4.685 0.143 2.574 1.00 96.19 89 TYR A CA 1
ATOM 695 C C . TYR A 1 89 ? -5.809 0.612 3.518 1.00 96.19 89 TYR A C 1
ATOM 697 O O . TYR A 1 89 ? -6.603 -0.197 4.005 1.00 96.19 89 TYR A O 1
ATOM 705 N N . VAL A 1 90 ? -5.861 1.920 3.775 1.00 94.69 90 VAL A N 1
ATOM 706 C CA . VAL A 1 90 ? -6.845 2.598 4.619 1.00 94.69 90 VAL A CA 1
ATOM 707 C C . VAL A 1 90 ? -7.674 3.595 3.810 1.00 94.69 90 VAL A C 1
ATOM 709 O O . VAL A 1 90 ? -8.894 3.619 3.944 1.00 94.69 90 VAL A O 1
ATOM 712 N N . MET A 1 91 ? -7.029 4.397 2.960 1.00 90.75 91 MET A N 1
ATOM 713 C CA . MET A 1 91 ? -7.699 5.454 2.191 1.00 90.75 91 MET A CA 1
ATOM 714 C C . MET A 1 91 ? -8.366 4.944 0.903 1.00 90.75 91 MET A C 1
ATOM 716 O O . MET A 1 91 ? -9.283 5.586 0.392 1.00 90.75 91 MET A O 1
ATOM 720 N N . GLY A 1 92 ? -7.939 3.782 0.398 1.00 93.25 92 GLY A N 1
ATOM 721 C CA . GLY A 1 92 ? -8.269 3.293 -0.941 1.00 93.25 92 GLY A CA 1
ATOM 722 C C . GLY A 1 92 ? -7.446 3.966 -2.048 1.00 93.25 92 GLY A C 1
ATOM 723 O O . GLY A 1 92 ? -6.806 4.994 -1.830 1.00 93.25 92 GLY A O 1
ATOM 724 N N . ASP A 1 93 ? -7.474 3.375 -3.247 1.00 95.56 93 ASP A N 1
ATOM 725 C CA . ASP A 1 93 ? -6.918 3.996 -4.456 1.00 95.56 93 ASP A CA 1
ATOM 726 C C . ASP A 1 93 ? -7.906 5.032 -4.992 1.00 95.56 93 ASP A C 1
ATOM 728 O O . ASP A 1 93 ? -9.104 4.769 -5.141 1.00 95.56 93 ASP A O 1
ATOM 732 N N . ILE A 1 94 ? 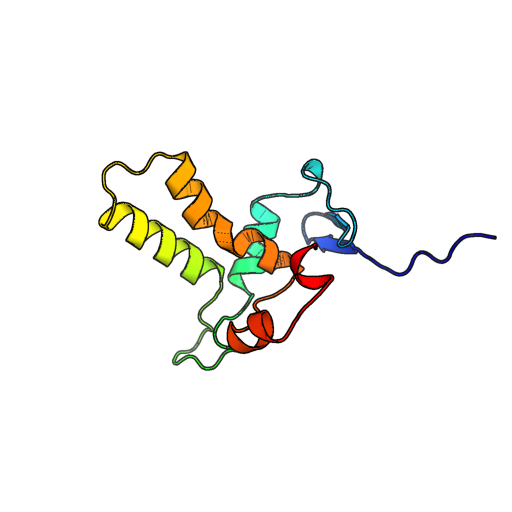-7.393 6.220 -5.300 1.00 92.81 94 ILE A N 1
ATOM 733 C CA . ILE A 1 94 ? -8.168 7.287 -5.924 1.00 92.81 94 ILE A CA 1
ATOM 734 C C . ILE A 1 94 ? -7.436 7.732 -7.177 1.00 92.81 94 ILE A C 1
ATOM 736 O O . ILE A 1 94 ? -6.287 8.177 -7.126 1.00 92.81 94 ILE A O 1
ATOM 740 N N . ILE A 1 95 ? -8.129 7.652 -8.312 1.00 91.75 95 ILE A N 1
ATOM 741 C CA . ILE A 1 95 ? -7.554 8.008 -9.605 1.00 91.75 95 ILE A CA 1
ATOM 742 C C . ILE A 1 95 ? -7.050 9.456 -9.610 1.00 91.75 95 ILE A C 1
ATOM 744 O O . ILE A 1 95 ? -7.683 10.370 -9.071 1.00 91.75 95 ILE A O 1
ATOM 748 N N . SER A 1 96 ? -5.915 9.676 -10.273 1.00 87.81 96 SER A N 1
ATOM 749 C CA . SER A 1 96 ? -5.214 10.964 -10.300 1.00 87.81 96 SER A CA 1
ATOM 750 C C . SER A 1 96 ? -6.101 12.175 -10.639 1.00 87.81 96 SER A C 1
ATOM 752 O O . SER A 1 96 ? -5.942 13.205 -9.980 1.00 87.81 96 SER A O 1
ATOM 754 N N . PRO A 1 97 ? -7.072 12.095 -11.580 1.00 87.12 97 PRO A N 1
ATOM 755 C CA . PRO A 1 97 ? -7.980 13.211 -11.850 1.00 87.12 97 PRO A CA 1
ATOM 756 C C . PRO A 1 97 ? -8.813 13.630 -10.631 1.00 87.12 97 PRO A C 1
ATOM 758 O O . PRO A 1 97 ? -8.998 14.822 -10.397 1.00 87.12 97 PRO A O 1
ATOM 761 N N . PHE A 1 98 ? -9.266 12.673 -9.811 1.00 85.75 98 PHE A N 1
ATOM 762 C CA . PHE A 1 98 ? -9.977 12.989 -8.572 1.00 85.75 98 PHE A CA 1
ATOM 763 C C . PHE A 1 98 ? -9.032 13.499 -7.488 1.00 85.75 98 PHE A C 1
ATOM 765 O O . PHE A 1 98 ? -9.381 14.473 -6.831 1.00 85.75 98 PHE A O 1
ATOM 772 N N . LYS A 1 99 ? -7.817 12.947 -7.345 1.00 82.62 99 LYS A N 1
ATOM 773 C CA . LYS A 1 99 ? -6.792 13.501 -6.430 1.00 82.62 99 LYS A CA 1
ATOM 774 C C . LYS A 1 99 ? -6.501 14.985 -6.730 1.00 82.62 99 LYS A C 1
ATOM 776 O O . LYS A 1 99 ? -6.271 15.768 -5.811 1.00 82.62 99 LYS A O 1
ATOM 781 N N . ALA A 1 100 ? -6.553 15.397 -8.000 1.00 82.50 100 ALA A N 1
ATOM 782 C CA . ALA A 1 100 ? -6.392 16.798 -8.395 1.00 82.50 100 ALA A CA 1
ATOM 783 C C . ALA A 1 100 ? -7.607 17.680 -8.042 1.00 82.50 100 ALA A C 1
ATOM 785 O O . ALA A 1 100 ? -7.425 18.840 -7.676 1.00 82.50 100 ALA A O 1
ATOM 786 N N . ALA A 1 101 ? -8.825 17.137 -8.129 1.00 84.38 101 ALA A N 1
ATOM 787 C CA . ALA A 1 101 ? -10.066 17.846 -7.805 1.00 84.38 101 ALA A CA 1
ATOM 788 C C . ALA A 1 101 ? -10.359 17.907 -6.292 1.00 84.38 101 ALA A C 1
ATOM 790 O O . ALA A 1 101 ? -10.998 18.848 -5.820 1.00 84.38 101 ALA A O 1
ATOM 791 N N . MET A 1 102 ? -9.891 16.920 -5.525 1.00 75.69 102 MET A N 1
ATOM 792 C CA . MET A 1 102 ? -9.991 16.887 -4.067 1.00 75.69 102 MET A CA 1
ATOM 793 C C . MET A 1 102 ? -8.971 17.861 -3.459 1.00 75.69 102 MET A C 1
ATOM 795 O O . MET A 1 102 ? -7.804 17.535 -3.245 1.00 75.69 102 MET A O 1
ATOM 799 N N . GLY A 1 103 ? -9.403 19.098 -3.223 1.00 67.69 103 GLY A N 1
ATOM 800 C CA . GLY A 1 103 ? -8.671 20.063 -2.399 1.00 67.69 103 GLY A CA 1
ATOM 801 C C . GLY A 1 103 ? -8.869 19.827 -0.894 1.00 67.69 103 GLY A C 1
ATOM 802 O O . GLY A 1 103 ? -9.684 19.004 -0.479 1.00 67.69 103 GLY A O 1
ATOM 803 N N . GLY A 1 104 ? -8.155 20.600 -0.070 1.00 68.56 104 GLY A N 1
ATOM 804 C CA . GLY A 1 104 ? -8.364 20.662 1.384 1.00 68.56 104 GLY A CA 1
ATOM 805 C C . GLY A 1 104 ? -7.870 19.434 2.160 1.00 68.56 104 GLY A C 1
ATOM 806 O O . GLY A 1 104 ? -6.812 18.886 1.850 1.00 68.56 104 GLY A O 1
ATOM 807 N N . ASN A 1 105 ? -8.661 19.013 3.156 1.00 62.31 105 ASN A N 1
ATOM 808 C CA . ASN A 1 105 ? -8.318 18.037 4.204 1.00 62.31 105 ASN A CA 1
ATOM 809 C C . ASN A 1 105 ? -7.827 16.668 3.698 1.00 62.31 105 ASN A C 1
ATOM 811 O O . ASN A 1 105 ? -7.158 15.965 4.441 1.00 62.31 105 ASN A O 1
ATOM 815 N N . TYR A 1 106 ? -8.138 16.268 2.459 1.00 70.25 106 TYR A N 1
ATOM 816 C CA . TYR A 1 106 ? -7.687 14.977 1.918 1.00 70.25 106 TYR A CA 1
ATOM 817 C C . TYR A 1 106 ? -6.161 14.900 1.760 1.00 70.25 106 TYR A C 1
ATOM 819 O O . TYR A 1 106 ? -5.601 13.819 1.838 1.00 70.25 106 TYR A O 1
ATOM 827 N N . ARG A 1 107 ? -5.481 16.029 1.514 1.00 66.75 107 ARG A N 1
ATOM 828 C CA . ARG A 1 107 ? -4.008 16.055 1.428 1.00 66.75 107 ARG A CA 1
ATOM 829 C C . ARG A 1 107 ? -3.325 16.118 2.795 1.00 66.75 107 ARG A C 1
ATOM 831 O O . ARG A 1 107 ? -2.119 15.917 2.861 1.00 66.75 107 ARG A O 1
ATOM 838 N N . GLU A 1 108 ? -4.068 16.496 3.833 1.00 70.81 108 GLU A N 1
ATOM 839 C CA . GLU A 1 108 ? -3.563 16.647 5.203 1.00 70.81 108 GLU A CA 1
ATOM 840 C C . GLU A 1 108 ? -3.709 15.359 6.025 1.00 70.81 108 GLU A C 1
ATOM 842 O O . GLU A 1 108 ? -2.971 15.181 6.993 1.00 70.81 108 GLU A O 1
ATOM 847 N N . ILE A 1 109 ? -4.654 14.494 5.638 1.00 62.00 109 ILE A N 1
ATOM 848 C CA . ILE A 1 109 ? -4.868 13.135 6.161 1.00 62.00 109 ILE A CA 1
ATOM 849 C C . ILE A 1 109 ? -3.952 12.159 5.421 1.00 62.00 109 ILE A C 1
ATOM 851 O O . ILE A 1 109 ? -3.293 11.347 6.106 1.00 62.00 109 ILE A O 1
#

Foldseek 3Di:
DPPPPPPQWDQFPVRAIARNLDGDPVRDDPVLLLVLQVQQAPPNQPDDDPDGCGNQNVLVVQLVVCVVVPVPDDPVNSVCSNCVCSCCSPVGDDDPVVVVVDDDPVVVD

Secondary structure (DSSP, 8-state):
--------EEEPTTS-EEESSS--GGG--HHHHHHHHTTPBSGGG--SSSS--BHHHHHHHHHHHHHHH-TT--HHHHHHHHHTTTTHHHH----HHHHHH--GGGGT-